Protein AF-A0A485LZJ4-F1 (afdb_monomer_lite)

Sequence (131 aa):
MRTNSYAKFTLNGGKHIYSTAPQFANSELLVKLTAYEAVVLDENYREITAHPRLYGEEMAESMDWLPYLTQLSRRPAALKYTGIYPMLPDPVREFLSSCDYQAKKEVLRVLARLNLAPYYGSKGSPWIYWI

Organism: NCBI:txid1263854

Foldseek 3Di:
DFAAQQQWDADDVRQEIEHFANVQHRHDWDWDDDPFWTFIAHPVRDTRDIFGDDDDPHRYYTDDCLNCLLVCLVVVVCLCVDPCQVVDDPVVNVVLVPDDNNRSSVVSVVSSVVSPPDPPDDDDDPPPPPD

Secondary structure (DSSP, 8-state):
-B--TTSEEEEGGGTEEEE--GGGTT-B-EEEE-SSEEEEE-TTS-EEEEEEPP-SSS-EEE---GGGHHHHHHSGGGGGGSTHHHHS-HHHHHHHHHS-HHHHHHHHHHHHHHHTS--SS-SS-GGGS--

Structure (mmCIF, N/CA/C/O backbone):
data_AF-A0A485LZJ4-F1
#
_entry.id   AF-A0A485LZJ4-F1
#
loop_
_atom_site.group_PDB
_atom_site.id
_atom_site.type_symbol
_atom_site.label_atom_id
_atom_site.label_alt_id
_atom_site.label_comp_id
_atom_site.label_asym_id
_atom_site.label_entity_id
_atom_site.label_seq_id
_atom_site.pdbx_PDB_ins_code
_atom_site.Cartn_x
_atom_site.Cartn_y
_atom_site.Cartn_z
_atom_site.occupancy
_atom_site.B_iso_or_equiv
_atom_site.auth_seq_id
_atom_site.auth_comp_id
_atom_site.auth_asym_id
_atom_site.auth_atom_id
_atom_site.pdbx_PDB_model_num
ATOM 1 N N . MET A 1 1 ? -13.382 9.215 7.654 1.00 88.56 1 MET A N 1
ATOM 2 C CA . MET A 1 1 ? -11.902 9.144 7.598 1.00 88.56 1 MET A CA 1
ATOM 3 C C . MET A 1 1 ? -11.460 9.529 6.204 1.00 88.56 1 MET A C 1
ATOM 5 O O . MET A 1 1 ? -12.079 9.065 5.256 1.00 88.56 1 MET A O 1
ATOM 9 N N . ARG A 1 2 ? -10.433 10.371 6.064 1.00 91.00 2 ARG A N 1
ATOM 10 C CA . ARG A 1 2 ? -9.953 10.809 4.748 1.00 91.00 2 ARG A CA 1
ATOM 11 C C . ARG A 1 2 ? -8.761 9.971 4.302 1.00 91.00 2 ARG A C 1
ATOM 13 O O . ARG A 1 2 ? -7.818 9.797 5.071 1.00 91.00 2 ARG A O 1
ATOM 20 N N . THR A 1 3 ? -8.805 9.463 3.076 1.00 91.88 3 THR A N 1
ATOM 21 C CA . THR A 1 3 ? -7.697 8.709 2.489 1.00 91.88 3 THR A CA 1
ATOM 22 C C . THR A 1 3 ? -6.694 9.628 1.789 1.00 91.88 3 THR A C 1
ATOM 24 O O . THR A 1 3 ? -7.014 10.751 1.393 1.00 91.88 3 THR A O 1
ATOM 27 N N . ASN A 1 4 ? -5.460 9.155 1.617 1.00 90.69 4 ASN A N 1
ATOM 28 C CA . ASN A 1 4 ? -4.432 9.847 0.836 1.00 90.69 4 ASN A CA 1
ATOM 29 C C . ASN A 1 4 ? -4.471 9.461 -0.663 1.00 90.69 4 ASN A C 1
ATOM 31 O O . ASN A 1 4 ? -5.363 8.749 -1.127 1.00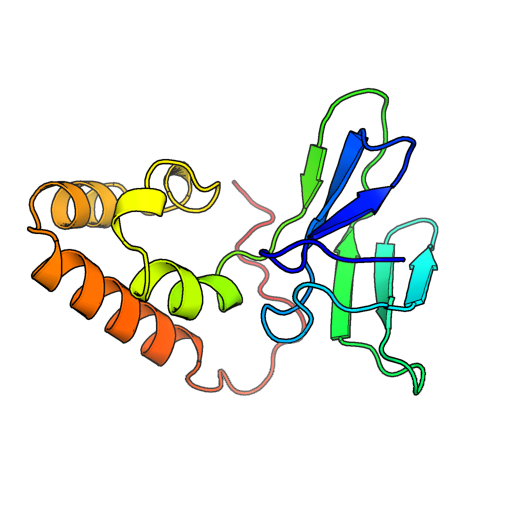 90.69 4 ASN A O 1
ATOM 35 N N . SER A 1 5 ? -3.465 9.890 -1.432 1.00 85.88 5 SER A N 1
ATOM 36 C CA . SER A 1 5 ? -3.332 9.600 -2.872 1.00 85.88 5 SER A CA 1
ATOM 37 C C . SER A 1 5 ? -3.060 8.127 -3.217 1.00 85.88 5 SER A C 1
ATOM 39 O O . SER A 1 5 ? -3.182 7.729 -4.375 1.00 85.88 5 SER A O 1
ATOM 41 N N . TYR A 1 6 ? -2.712 7.312 -2.222 1.00 83.38 6 TYR A N 1
ATOM 42 C CA . TYR A 1 6 ? -2.631 5.854 -2.305 1.00 83.38 6 TYR A CA 1
ATOM 43 C C . TYR A 1 6 ? -3.840 5.193 -1.637 1.00 83.38 6 TYR A C 1
ATOM 45 O O . TYR A 1 6 ? -3.765 4.035 -1.250 1.00 83.38 6 TYR A O 1
ATOM 53 N N . ALA A 1 7 ? -4.943 5.918 -1.451 1.00 89.31 7 ALA A N 1
ATOM 54 C CA . ALA A 1 7 ? -6.154 5.428 -0.805 1.00 89.31 7 ALA A CA 1
ATOM 55 C C . ALA A 1 7 ? -5.904 4.776 0.578 1.00 89.31 7 ALA A C 1
ATOM 57 O O . ALA A 1 7 ? -6.633 3.876 0.987 1.00 89.31 7 ALA A O 1
ATOM 58 N N . LYS A 1 8 ? -4.862 5.214 1.302 1.00 91.12 8 LYS A N 1
ATOM 59 C CA . LYS A 1 8 ? -4.561 4.756 2.666 1.00 91.12 8 LYS A CA 1
ATOM 60 C C . LYS A 1 8 ? -5.185 5.694 3.685 1.00 91.12 8 LYS A C 1
ATOM 62 O O . LYS A 1 8 ? -5.211 6.905 3.456 1.00 91.12 8 LYS A O 1
ATOM 67 N N . PHE A 1 9 ? -5.604 5.155 4.819 1.00 93.25 9 PHE A N 1
ATOM 68 C CA . PHE A 1 9 ? -6.002 5.927 5.994 1.00 93.25 9 PHE A CA 1
ATOM 69 C C . PHE A 1 9 ? -5.223 5.457 7.220 1.00 93.25 9 PHE A C 1
ATOM 71 O O . PHE A 1 9 ? -4.622 4.381 7.216 1.00 93.25 9 PHE A O 1
ATOM 78 N N . THR A 1 10 ? -5.217 6.275 8.268 1.00 93.50 10 THR A N 1
ATOM 79 C CA . THR A 1 10 ? -4.492 5.974 9.500 1.00 93.50 10 THR A CA 1
ATOM 80 C C . THR A 1 10 ? -5.418 5.963 10.709 1.00 93.50 10 THR A C 1
ATOM 82 O O . THR A 1 10 ? -6.414 6.684 10.762 1.00 93.50 10 THR A O 1
ATOM 85 N N . LEU A 1 11 ? -5.086 5.121 11.684 1.00 91.69 11 LEU A N 1
ATOM 86 C CA . LEU A 1 11 ? -5.710 5.041 13.002 1.00 91.69 11 LEU A CA 1
ATOM 87 C C . LEU A 1 11 ? -4.635 5.188 14.088 1.00 91.69 11 LEU A C 1
ATOM 89 O O . LEU A 1 11 ? -3.437 5.221 13.801 1.00 91.69 11 LEU A O 1
ATOM 93 N N . ASN A 1 12 ? -5.073 5.264 15.347 1.00 89.38 12 ASN A N 1
ATOM 94 C CA . ASN A 1 12 ? -4.202 5.318 16.525 1.00 89.38 12 ASN A CA 1
ATOM 95 C C . ASN A 1 12 ? -3.148 6.444 16.458 1.00 89.38 12 ASN A C 1
ATOM 97 O O . ASN A 1 12 ? -1.946 6.201 16.530 1.00 89.38 12 ASN A O 1
ATOM 101 N N . GLY A 1 13 ? -3.591 7.683 16.212 1.00 84.69 13 GLY A N 1
ATOM 102 C CA . GLY A 1 13 ? -2.692 8.842 16.131 1.00 84.69 13 GLY A CA 1
ATOM 103 C C . GLY A 1 13 ? -1.719 8.818 14.945 1.00 84.69 13 GLY A C 1
ATOM 104 O O . GLY A 1 13 ? -0.704 9.502 14.982 1.00 84.69 13 GLY A O 1
ATOM 105 N N . GLY A 1 14 ? -2.005 8.030 13.901 1.00 87.44 14 GLY A N 1
ATOM 106 C CA . GLY A 1 14 ? -1.170 7.937 12.700 1.00 87.44 14 GLY A CA 1
ATOM 107 C C . GLY A 1 14 ? -0.258 6.710 12.647 1.00 87.44 14 GLY A C 1
ATOM 108 O O . GLY A 1 14 ? 0.408 6.510 11.636 1.00 87.44 14 GLY A O 1
ATOM 109 N N . LYS A 1 15 ? -0.234 5.886 13.700 1.00 90.44 15 LYS A N 1
ATOM 110 C CA . LYS A 1 15 ? 0.680 4.740 13.821 1.00 90.44 15 LYS A CA 1
ATOM 111 C C . LYS A 1 15 ? 0.258 3.533 12.993 1.00 90.44 15 LYS A C 1
ATOM 113 O O . LYS A 1 15 ? 1.108 2.818 12.474 1.00 90.44 15 LYS A O 1
ATOM 118 N N . HIS A 1 16 ? -1.047 3.296 12.881 1.00 93.25 16 HIS A N 1
ATOM 119 C CA . HIS A 1 16 ? -1.577 2.125 12.189 1.00 93.25 16 HIS A CA 1
ATOM 120 C C . HIS A 1 16 ? -2.152 2.549 10.846 1.00 93.25 16 HIS A C 1
ATOM 122 O O . HIS A 1 16 ? -3.108 3.325 10.800 1.00 93.25 16 HIS A O 1
ATOM 128 N N . ILE A 1 17 ? -1.568 2.051 9.764 1.00 92.88 17 ILE A N 1
ATOM 129 C CA . ILE A 1 17 ? -1.916 2.416 8.394 1.00 92.88 17 ILE A CA 1
ATOM 130 C C . ILE A 1 17 ? -2.699 1.266 7.767 1.00 92.88 17 ILE A C 1
ATOM 132 O O . ILE A 1 17 ? -2.307 0.106 7.866 1.00 92.88 17 ILE A O 1
ATOM 136 N N . TYR A 1 18 ? -3.797 1.596 7.097 1.00 92.31 18 TYR A N 1
ATOM 137 C CA . TYR A 1 18 ? -4.666 0.636 6.431 1.00 92.31 18 TYR A CA 1
ATOM 138 C C . TYR A 1 18 ? -4.896 1.063 4.987 1.00 92.31 18 TYR A C 1
ATOM 140 O O . TYR A 1 18 ? -5.069 2.255 4.700 1.00 92.31 18 TYR A O 1
ATOM 148 N N . SER A 1 19 ? -4.905 0.099 4.071 1.00 90.88 19 SER A N 1
ATOM 149 C CA . SER A 1 19 ? -5.297 0.347 2.685 1.00 90.88 19 SER A CA 1
ATOM 150 C C . SER A 1 19 ? -6.808 0.319 2.496 1.00 90.88 19 SER A C 1
ATOM 152 O O . SER A 1 19 ? -7.561 -0.198 3.314 1.00 90.88 19 SER A O 1
ATOM 154 N N . THR A 1 20 ? -7.245 0.862 1.369 1.00 89.31 20 THR A N 1
ATOM 155 C CA . THR A 1 20 ? -8.594 0.662 0.838 1.00 89.31 20 THR A CA 1
ATOM 156 C C . THR A 1 20 ? -8.452 0.204 -0.615 1.00 89.31 20 THR A C 1
ATOM 158 O O . THR A 1 20 ? -7.400 -0.315 -0.991 1.00 89.31 20 THR A O 1
ATOM 161 N N . ALA A 1 21 ? -9.464 0.392 -1.462 1.00 86.56 21 ALA A N 1
ATOM 162 C CA 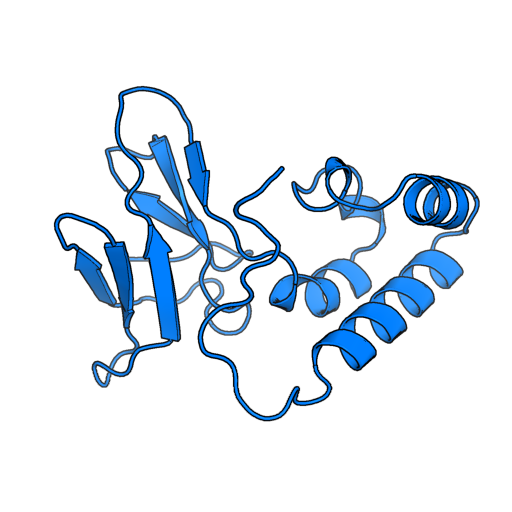. ALA A 1 21 ? -9.284 0.196 -2.897 1.00 86.56 21 ALA A CA 1
ATOM 163 C C . ALA A 1 21 ? -8.732 1.481 -3.560 1.00 86.56 21 ALA A C 1
ATOM 165 O O . ALA A 1 21 ? -9.185 2.577 -3.224 1.00 86.56 21 ALA A O 1
ATOM 166 N N . PRO A 1 22 ? -7.828 1.384 -4.558 1.00 85.50 22 PRO A N 1
ATOM 167 C CA . PRO A 1 22 ? -7.222 2.541 -5.233 1.00 85.50 22 PRO A CA 1
ATOM 168 C C . PRO A 1 22 ? -8.222 3.561 -5.798 1.00 85.50 22 PRO A C 1
ATOM 170 O O . PRO A 1 22 ? -7.899 4.738 -5.930 1.00 85.50 22 PRO A O 1
ATOM 173 N N . GLN A 1 23 ? -9.438 3.120 -6.130 1.00 86.06 23 GLN A N 1
ATOM 174 C CA . GLN A 1 23 ? -10.531 3.977 -6.603 1.00 86.06 23 GLN A CA 1
ATOM 175 C C . GLN A 1 23 ? -11.021 4.999 -5.564 1.00 86.06 23 GLN A C 1
ATOM 177 O O . GLN A 1 23 ? -11.603 6.006 -5.949 1.00 86.06 23 GLN A O 1
ATOM 182 N N . PHE A 1 24 ? -10.751 4.776 -4.275 1.00 88.31 24 PHE A N 1
ATOM 183 C CA . PHE A 1 24 ? -11.109 5.678 -3.178 1.00 88.31 24 PHE A CA 1
ATOM 184 C C . PHE A 1 24 ? -9.927 6.543 -2.724 1.00 88.31 24 PHE A C 1
ATOM 186 O O . PHE A 1 24 ? -9.796 6.876 -1.545 1.00 88.31 24 PHE A O 1
ATOM 193 N N . ALA A 1 25 ? -9.008 6.869 -3.635 1.00 88.50 25 ALA A N 1
ATOM 194 C CA . ALA A 1 25 ? -7.908 7.782 -3.351 1.00 88.50 25 ALA A CA 1
ATOM 195 C C . ALA A 1 25 ? -8.418 9.218 -3.153 1.00 88.50 25 ALA A C 1
ATOM 197 O O . ALA A 1 25 ? -9.167 9.738 -3.976 1.00 88.50 25 ALA A O 1
ATOM 198 N N . ASN A 1 26 ? -7.936 9.889 -2.103 1.00 90.25 26 ASN A N 1
ATOM 199 C CA . ASN A 1 26 ? -8.370 11.232 -1.694 1.00 90.25 26 ASN A CA 1
ATOM 200 C C . ASN A 1 26 ? -9.880 11.349 -1.412 1.00 90.25 26 ASN A C 1
ATOM 202 O O . ASN A 1 26 ? -10.461 12.419 -1.598 1.00 90.25 26 ASN A O 1
ATOM 206 N N . SER A 1 27 ? -10.500 10.263 -0.957 1.00 90.69 27 SER A N 1
ATOM 207 C CA . SER A 1 27 ? -11.932 10.169 -0.669 1.00 90.69 27 SER A CA 1
ATOM 208 C C . SER A 1 27 ? -12.193 10.129 0.835 1.00 90.69 27 SER A C 1
ATOM 210 O O . SER A 1 27 ? -11.320 9.767 1.632 1.00 90.69 27 SER A O 1
ATOM 212 N N . GLU A 1 28 ? -13.408 10.496 1.233 1.00 92.69 28 GLU A N 1
ATOM 213 C CA . GLU A 1 28 ? -13.894 10.253 2.587 1.00 92.69 28 GLU A CA 1
ATOM 214 C C . GLU A 1 28 ? -14.620 8.913 2.644 1.00 92.69 28 GLU A C 1
ATOM 216 O O . GLU A 1 28 ? -15.426 8.589 1.780 1.00 92.69 28 GLU A O 1
ATOM 221 N N . LEU A 1 29 ? -14.285 8.115 3.653 1.00 91.69 29 LEU A N 1
ATOM 222 C CA . LEU A 1 29 ? -14.836 6.783 3.862 1.00 91.69 29 LEU A CA 1
ATOM 223 C C . LEU A 1 29 ? -15.246 6.594 5.316 1.00 91.69 29 LEU A C 1
ATOM 225 O O . LEU A 1 29 ? -14.716 7.239 6.235 1.00 91.69 29 LEU A O 1
ATOM 229 N N . LEU A 1 30 ? -16.159 5.657 5.523 1.00 94.06 30 LEU A N 1
ATOM 230 C CA . LEU A 1 30 ? -16.568 5.205 6.839 1.00 94.06 30 LEU A CA 1
ATOM 231 C C . LEU A 1 30 ? -15.720 3.995 7.235 1.00 94.06 30 LEU A C 1
ATOM 233 O O . LEU A 1 30 ? -15.374 3.157 6.409 1.00 94.06 30 LEU A O 1
ATOM 237 N N . VAL A 1 31 ? -15.351 3.913 8.511 1.00 93.25 31 VAL A N 1
ATOM 238 C CA . VAL A 1 31 ? -14.576 2.784 9.035 1.00 93.25 31 VAL A CA 1
ATOM 239 C C . VAL A 1 31 ? -15.286 2.252 10.265 1.00 93.25 31 VAL A C 1
ATOM 241 O O . VAL A 1 31 ? -15.448 2.963 11.256 1.00 93.25 31 VAL A O 1
ATOM 244 N N . LYS A 1 32 ? -15.708 0.992 10.199 1.00 94.44 32 LYS A N 1
ATOM 245 C CA . LYS A 1 32 ? -16.267 0.245 11.321 1.00 94.44 32 LYS A CA 1
ATOM 246 C C . LYS A 1 32 ? -15.139 -0.522 12.001 1.00 94.44 32 LYS A C 1
ATOM 248 O O . LYS A 1 32 ? -14.530 -1.407 11.407 1.00 94.44 32 LYS A O 1
ATOM 253 N N . LEU A 1 33 ? -14.876 -0.193 13.261 1.00 93.69 33 LEU A N 1
ATOM 254 C CA . LEU A 1 33 ? -13.857 -0.860 14.067 1.00 93.69 33 LEU A CA 1
ATOM 255 C C . LEU A 1 33 ? -14.498 -1.923 14.952 1.00 93.69 33 LEU A C 1
ATOM 257 O O . LEU A 1 33 ? -15.411 -1.635 15.722 1.00 93.69 33 LEU A O 1
ATOM 261 N N . THR A 1 34 ? -13.991 -3.145 14.859 1.00 92.62 34 THR A N 1
ATOM 262 C CA . THR A 1 34 ? -14.348 -4.262 15.739 1.00 92.62 34 THR A CA 1
ATOM 263 C C . THR A 1 34 ? -13.133 -4.673 16.570 1.00 92.62 34 THR A C 1
ATOM 265 O O . THR A 1 34 ? -12.053 -4.093 16.440 1.00 92.62 34 THR A O 1
ATOM 268 N N . ALA A 1 35 ? -13.288 -5.652 17.463 1.00 90.56 35 ALA A N 1
ATOM 269 C CA . ALA A 1 35 ? -12.161 -6.176 18.235 1.00 90.56 35 ALA A CA 1
ATOM 270 C C . ALA A 1 35 ? -11.089 -6.838 17.348 1.00 90.56 35 ALA A C 1
ATOM 272 O O . ALA A 1 35 ? -9.912 -6.802 17.693 1.00 90.56 35 ALA A O 1
ATOM 273 N N . TYR A 1 36 ? -11.466 -7.391 16.196 1.00 90.81 36 TYR A N 1
ATOM 274 C CA . TYR A 1 36 ? -10.549 -8.163 15.352 1.00 90.81 36 TYR A CA 1
ATOM 275 C C . TYR A 1 36 ? -10.230 -7.485 14.024 1.00 90.81 36 TYR A C 1
ATOM 277 O O . TYR A 1 36 ? -9.181 -7.749 13.450 1.00 90.81 36 TYR A O 1
ATOM 285 N N . GLU A 1 37 ? -11.096 -6.591 13.549 1.00 94.44 37 GLU A N 1
ATOM 286 C CA . GLU A 1 37 ? -11.024 -6.057 12.189 1.00 94.44 37 GLU A CA 1
ATOM 287 C C . GLU A 1 37 ? -11.323 -4.556 12.130 1.00 94.44 37 GLU A C 1
ATOM 289 O O . GLU A 1 37 ? -12.154 -4.028 12.877 1.00 94.44 37 GLU A O 1
ATOM 294 N N . ALA A 1 38 ? -10.679 -3.883 11.182 1.00 93.31 38 ALA A N 1
ATOM 295 C CA . ALA A 1 38 ? -11.049 -2.577 10.668 1.00 93.31 38 ALA A CA 1
ATOM 296 C C . ALA A 1 38 ? -11.725 -2.760 9.301 1.00 93.31 38 ALA A C 1
ATOM 298 O O . ALA A 1 38 ? -11.075 -3.117 8.318 1.00 93.31 38 ALA A O 1
ATOM 299 N N . VAL A 1 39 ? -13.035 -2.523 9.250 1.00 93.62 39 VAL A N 1
ATOM 300 C CA . VAL A 1 39 ? -13.860 -2.699 8.049 1.00 93.62 39 VAL A CA 1
ATOM 301 C C . VAL A 1 39 ? -14.109 -1.344 7.402 1.00 93.62 39 VAL A C 1
ATOM 303 O O . VAL A 1 39 ? -14.618 -0.422 8.041 1.00 93.62 39 VAL A O 1
ATOM 306 N N . VAL A 1 40 ? -13.749 -1.221 6.132 1.00 92.38 40 VAL A N 1
ATOM 307 C CA . VAL A 1 40 ? -13.898 -0.007 5.330 1.00 92.38 40 VAL A CA 1
ATOM 308 C C . VAL A 1 40 ? -15.235 -0.058 4.606 1.00 92.38 40 VAL A C 1
ATOM 310 O O . VAL A 1 40 ? -15.536 -1.031 3.913 1.00 92.38 40 VAL A O 1
ATOM 313 N N . LEU A 1 41 ? -16.023 0.999 4.760 1.00 92.44 41 LEU A N 1
ATOM 314 C CA . LEU A 1 41 ? -17.362 1.136 4.210 1.00 92.44 41 LEU A CA 1
ATOM 315 C C . LEU A 1 41 ? -17.440 2.357 3.284 1.00 92.44 41 LEU A C 1
ATOM 317 O O . LEU A 1 41 ? -16.806 3.388 3.538 1.00 92.44 41 LEU A O 1
ATOM 321 N N . ASP A 1 42 ? -18.240 2.241 2.227 1.00 90.00 42 ASP A N 1
ATOM 322 C CA . ASP A 1 42 ? -18.621 3.373 1.382 1.00 90.00 42 ASP A CA 1
ATOM 323 C C . ASP A 1 42 ? -19.693 4.259 2.056 1.00 90.00 42 ASP A C 1
ATOM 325 O O . ASP A 1 42 ? -20.143 3.999 3.176 1.00 90.00 42 ASP A O 1
ATOM 329 N N . GLU A 1 43 ? -20.118 5.318 1.365 1.00 88.88 43 GLU A N 1
ATOM 330 C CA . GLU A 1 43 ? -21.165 6.243 1.830 1.00 88.88 43 GLU A CA 1
ATOM 331 C C . GLU A 1 43 ? -22.534 5.567 2.030 1.00 88.88 43 GLU A C 1
ATOM 333 O O . GLU A 1 43 ? -23.355 6.041 2.811 1.00 88.88 43 GLU A O 1
ATOM 338 N N . ASN A 1 44 ? -22.772 4.436 1.361 1.00 91.19 44 ASN A N 1
ATOM 339 C CA . ASN A 1 44 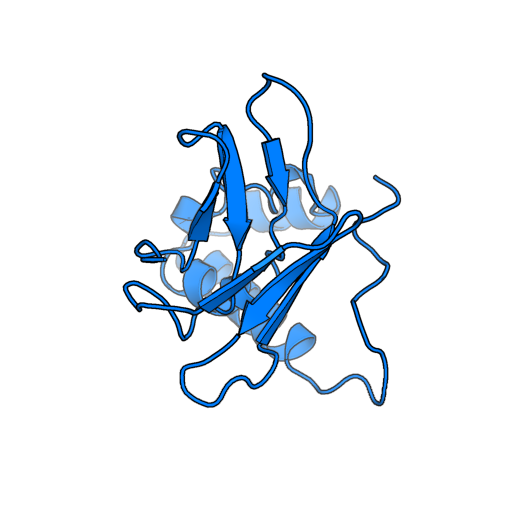? -23.989 3.634 1.460 1.00 91.19 44 ASN A CA 1
ATOM 340 C C . ASN A 1 44 ? -23.852 2.482 2.471 1.00 91.19 44 ASN A C 1
ATOM 342 O O . ASN A 1 44 ? -24.671 1.560 2.456 1.00 91.19 44 ASN A O 1
ATOM 346 N N . TYR A 1 45 ? -22.825 2.502 3.328 1.00 90.38 45 TYR A N 1
ATOM 347 C CA . TYR A 1 45 ? -22.506 1.454 4.304 1.00 90.38 45 TYR A CA 1
ATOM 348 C C . TYR A 1 45 ? -22.202 0.075 3.695 1.00 90.38 45 TYR A C 1
ATOM 350 O O . TYR A 1 45 ? -22.302 -0.946 4.381 1.00 90.38 45 TYR A O 1
ATOM 358 N N . ARG A 1 46 ? -21.814 0.015 2.419 1.00 90.06 46 ARG A N 1
ATOM 359 C CA . ARG A 1 46 ? -21.374 -1.223 1.767 1.00 90.06 46 ARG A CA 1
ATOM 360 C C . ARG A 1 46 ? -19.902 -1.464 2.052 1.00 90.06 46 ARG A C 1
ATOM 362 O O . ARG A 1 46 ? -19.088 -0.546 1.996 1.00 90.06 46 ARG A O 1
ATOM 369 N N . GLU A 1 47 ? -19.567 -2.713 2.339 1.00 90.75 47 GLU A N 1
ATOM 370 C CA . GLU A 1 47 ? -18.195 -3.131 2.606 1.00 90.75 47 GLU A CA 1
ATOM 371 C C . GLU A 1 47 ? -17.331 -3.054 1.345 1.00 90.75 47 GLU A C 1
ATOM 373 O O . GLU A 1 47 ? -17.667 -3.626 0.309 1.00 90.75 47 GLU A O 1
ATOM 378 N N . ILE A 1 48 ? -16.211 -2.338 1.456 1.00 88.75 48 ILE A N 1
ATOM 379 C CA . ILE A 1 48 ? -15.185 -2.235 0.416 1.00 88.75 48 ILE A CA 1
ATOM 380 C C . ILE A 1 48 ? -14.082 -3.263 0.675 1.00 88.75 48 ILE A C 1
ATOM 382 O O . ILE A 1 48 ? -13.700 -4.005 -0.224 1.00 88.75 48 ILE A O 1
ATOM 386 N N . THR A 1 49 ? -13.536 -3.266 1.894 1.00 88.81 49 THR A N 1
ATOM 387 C CA . THR A 1 49 ? -12.466 -4.173 2.326 1.00 88.81 49 THR A CA 1
ATOM 388 C C . THR A 1 49 ? -12.452 -4.288 3.848 1.00 88.81 49 THR A C 1
ATOM 390 O O . THR A 1 49 ? -12.921 -3.387 4.548 1.00 88.81 49 THR A O 1
ATOM 393 N N . ALA A 1 50 ? -11.869 -5.365 4.362 1.00 90.31 50 ALA A N 1
ATOM 394 C CA . ALA A 1 50 ? -11.642 -5.579 5.781 1.00 90.31 50 ALA A CA 1
ATOM 395 C C . ALA A 1 50 ? -10.175 -5.948 6.020 1.00 90.31 50 ALA A C 1
ATOM 397 O O . ALA A 1 50 ? -9.589 -6.742 5.285 1.00 90.31 50 ALA A O 1
ATOM 398 N N . HIS A 1 51 ? -9.593 -5.362 7.060 1.00 91.62 51 HIS A N 1
ATOM 399 C CA . HIS A 1 51 ? -8.222 -5.616 7.485 1.00 91.62 51 HIS A CA 1
ATOM 400 C C . HIS A 1 51 ? -8.206 -6.082 8.942 1.00 91.62 51 HIS A C 1
ATOM 402 O O . HIS A 1 51 ? -8.979 -5.549 9.742 1.00 91.62 51 HIS A O 1
ATOM 408 N N . PRO A 1 52 ? -7.309 -6.999 9.339 1.00 91.75 52 PRO A N 1
ATOM 409 C CA . PRO A 1 52 ? -7.088 -7.303 10.743 1.00 91.75 52 PRO A CA 1
ATOM 410 C C . PRO A 1 52 ? -6.680 -6.049 11.500 1.00 91.75 52 PRO A C 1
ATOM 412 O O . PRO A 1 52 ? -5.917 -5.213 11.007 1.00 91.75 52 PRO A O 1
ATOM 415 N N . ARG A 1 53 ? -7.205 -5.903 12.709 1.00 91.81 53 ARG A N 1
ATOM 416 C CA . ARG A 1 53 ? -6.943 -4.738 13.539 1.00 91.81 53 ARG A CA 1
ATOM 417 C C . ARG A 1 53 ? -5.509 -4.783 14.056 1.00 91.81 53 ARG A C 1
ATOM 419 O O . ARG A 1 53 ? -5.114 -5.716 14.749 1.00 91.81 53 ARG A O 1
ATOM 426 N N . LEU A 1 54 ? -4.754 -3.738 13.740 1.00 91.75 54 LEU A N 1
ATOM 427 C CA . LEU A 1 54 ? -3.405 -3.521 14.244 1.00 91.75 54 LEU A CA 1
ATOM 428 C C . LEU A 1 54 ? -3.466 -2.947 15.664 1.00 91.75 54 LEU A C 1
ATOM 430 O O . LEU A 1 54 ? -4.271 -2.051 15.955 1.00 91.75 54 LEU A O 1
ATOM 434 N N . TYR A 1 55 ? -2.591 -3.461 16.523 1.00 90.88 55 TYR A N 1
ATOM 435 C CA . TYR A 1 55 ? -2.447 -3.099 17.929 1.00 90.88 55 TYR A CA 1
ATOM 436 C C . TYR A 1 55 ? -0.988 -2.779 18.252 1.00 90.88 55 TYR A C 1
ATOM 438 O O . TYR A 1 55 ? -0.085 -3.181 17.525 1.00 90.88 55 TYR A O 1
ATOM 446 N N . GLY A 1 56 ? -0.778 -2.105 19.382 1.00 90.50 56 GLY A N 1
ATOM 447 C CA . GLY A 1 56 ? 0.543 -1.714 19.857 1.00 90.50 56 GLY A CA 1
ATOM 448 C C . GLY A 1 56 ? 0.842 -0.234 19.640 1.00 90.50 56 GLY A C 1
ATOM 449 O O . GLY A 1 56 ? 0.011 0.539 19.163 1.00 90.50 56 GLY A O 1
ATOM 450 N N . GLU A 1 57 ? 2.044 0.153 20.056 1.00 87.81 57 GLU A N 1
ATOM 451 C CA . GLU A 1 57 ? 2.550 1.526 19.955 1.00 87.81 57 GLU A CA 1
ATOM 452 C C . GLU A 1 57 ? 3.491 1.722 18.758 1.00 87.81 57 GLU A C 1
ATOM 454 O O . GLU A 1 57 ? 3.919 2.852 18.496 1.00 87.81 57 GLU A O 1
ATOM 459 N N . GLU A 1 58 ? 3.809 0.635 18.055 1.00 90.31 58 GLU A N 1
ATOM 460 C CA . GLU A 1 58 ? 4.690 0.608 16.894 1.00 90.31 58 GLU A CA 1
ATOM 461 C C . GLU A 1 58 ? 3.965 1.059 15.623 1.00 90.31 58 GLU A C 1
ATOM 463 O O . GLU A 1 58 ? 2.738 1.004 15.513 1.00 90.31 58 GLU A O 1
ATOM 468 N N . MET A 1 59 ? 4.740 1.518 14.639 1.00 88.50 59 MET A N 1
ATOM 469 C CA . MET A 1 59 ? 4.191 1.773 13.313 1.00 88.50 59 MET A CA 1
ATOM 470 C C . MET A 1 59 ? 3.954 0.450 12.594 1.00 88.50 59 MET A C 1
ATOM 472 O O . MET A 1 59 ? 4.889 -0.316 12.378 1.00 88.50 59 MET A O 1
ATOM 476 N N . ALA A 1 60 ? 2.712 0.217 12.185 1.00 89.06 60 ALA A N 1
ATOM 477 C CA . ALA A 1 60 ? 2.310 -0.992 11.483 1.00 89.06 60 ALA A CA 1
ATOM 478 C C . ALA A 1 60 ? 1.423 -0.644 10.285 1.00 89.06 60 ALA A C 1
ATOM 480 O O . ALA A 1 60 ? 0.621 0.293 10.334 1.00 89.06 60 ALA A O 1
ATOM 481 N N . GLU A 1 61 ? 1.554 -1.412 9.206 1.00 88.88 61 GLU A N 1
ATOM 482 C CA . GLU A 1 61 ? 0.773 -1.238 7.984 1.00 88.88 61 GLU A CA 1
ATOM 483 C C . GLU A 1 61 ? 0.089 -2.553 7.596 1.00 88.88 61 GLU A C 1
ATOM 485 O O . GLU A 1 61 ? 0.740 -3.586 7.469 1.00 88.88 61 GLU A O 1
ATOM 490 N N . SER A 1 62 ? -1.227 -2.503 7.378 1.00 88.25 62 SER A N 1
ATOM 491 C CA . SER A 1 62 ? -2.009 -3.584 6.776 1.00 88.25 62 SER A CA 1
ATOM 492 C C . SER A 1 62 ? -2.471 -3.119 5.402 1.00 88.25 62 SER A C 1
ATOM 494 O O . SER A 1 62 ? -3.402 -2.319 5.276 1.00 88.25 62 SER A O 1
ATOM 496 N N . MET A 1 63 ? -1.766 -3.573 4.366 1.00 87.06 63 MET A N 1
ATOM 497 C CA . MET A 1 63 ? -2.004 -3.139 2.996 1.00 87.06 63 MET A CA 1
ATOM 498 C C . MET A 1 63 ? -2.209 -4.316 2.049 1.00 87.06 63 MET A C 1
ATOM 500 O O . MET A 1 63 ? -1.351 -5.190 1.947 1.00 87.06 63 MET A O 1
ATOM 504 N N . ASP A 1 64 ? -3.306 -4.277 1.294 1.00 85.62 64 ASP A N 1
ATOM 505 C CA . ASP A 1 64 ? -3.459 -5.099 0.098 1.00 85.62 64 ASP A CA 1
ATOM 506 C C . ASP A 1 64 ? -2.835 -4.366 -1.092 1.00 85.62 64 ASP A C 1
ATOM 508 O O . ASP A 1 64 ? -3.342 -3.349 -1.567 1.00 85.62 64 ASP A O 1
ATOM 512 N N . TRP A 1 65 ? -1.691 -4.861 -1.556 1.00 83.50 65 TRP A N 1
ATOM 513 C CA . TRP A 1 65 ? -0.936 -4.241 -2.639 1.00 83.50 65 TRP A CA 1
ATOM 514 C C . TRP A 1 65 ? -1.393 -4.665 -4.037 1.00 83.50 65 TRP A C 1
ATOM 516 O O . TRP A 1 65 ? -1.065 -3.979 -5.010 1.00 83.50 65 TRP A O 1
ATOM 526 N N . LEU A 1 66 ? -2.142 -5.763 -4.174 1.00 82.31 66 LEU A N 1
ATOM 527 C CA . LEU A 1 66 ? -2.514 -6.297 -5.488 1.00 82.31 66 LEU A CA 1
ATOM 528 C C . LEU A 1 66 ? -3.379 -5.315 -6.299 1.00 82.31 66 LEU A C 1
ATOM 530 O O . LEU A 1 66 ? -3.034 -5.061 -7.460 1.00 82.31 66 LEU A O 1
ATOM 534 N N . PRO A 1 67 ? -4.409 -4.658 -5.720 1.00 83.31 67 PRO A N 1
ATOM 535 C CA . PRO A 1 67 ? -5.190 -3.642 -6.429 1.00 83.31 67 PRO A CA 1
ATOM 536 C C . PRO A 1 67 ? -4.335 -2.472 -6.941 1.00 83.31 67 PRO A C 1
ATOM 538 O O . PRO A 1 67 ? -4.651 -1.840 -7.952 1.00 83.31 67 PRO A O 1
ATOM 541 N N . TYR A 1 68 ? -3.211 -2.197 -6.275 1.00 86.75 68 TYR A N 1
ATOM 542 C CA . TYR A 1 68 ? -2.327 -1.076 -6.582 1.00 86.75 68 TYR A CA 1
ATOM 543 C C . TYR A 1 68 ? -1.348 -1.357 -7.720 1.00 86.75 68 TYR A C 1
ATOM 545 O O . TYR A 1 68 ? -0.720 -0.413 -8.202 1.00 86.75 68 TYR A O 1
ATOM 553 N N . LEU A 1 69 ? -1.247 -2.592 -8.225 1.00 87.19 69 LEU A N 1
ATOM 554 C CA . LEU A 1 69 ? -0.382 -2.917 -9.366 1.00 87.19 69 LEU A CA 1
ATOM 555 C C . LEU A 1 69 ? -0.711 -2.073 -10.605 1.00 87.19 69 LEU A C 1
ATOM 557 O O . LEU A 1 69 ? 0.199 -1.607 -11.288 1.00 87.19 69 LEU A O 1
ATOM 561 N N . THR A 1 70 ? -1.992 -1.775 -10.847 1.00 86.94 70 THR A N 1
ATOM 562 C CA . THR A 1 70 ? -2.422 -0.873 -11.933 1.00 86.94 70 THR A CA 1
ATOM 563 C C . THR A 1 70 ? -1.897 0.553 -11.739 1.00 86.94 70 THR A C 1
ATOM 565 O O . THR A 1 70 ? -1.521 1.231 -12.696 1.00 86.94 70 THR A O 1
ATOM 568 N N . GLN A 1 71 ? -1.862 1.038 -10.497 1.00 86.31 71 GLN A N 1
ATOM 569 C CA . GLN A 1 71 ? -1.325 2.360 -10.175 1.00 86.31 71 GLN A CA 1
ATOM 570 C C . GLN A 1 71 ? 0.206 2.367 -10.270 1.00 86.31 71 GLN A C 1
ATOM 572 O O . GLN A 1 71 ? 0.785 3.299 -10.832 1.00 86.31 71 GLN A O 1
ATOM 577 N N . LEU A 1 72 ? 0.859 1.304 -9.799 1.00 89.19 72 LEU A N 1
ATOM 578 C CA . LEU A 1 72 ? 2.304 1.115 -9.896 1.00 89.19 72 LEU A CA 1
ATOM 579 C C . LEU A 1 72 ? 2.765 0.978 -11.344 1.00 89.19 72 LEU A C 1
ATOM 581 O O . LEU A 1 72 ? 3.804 1.523 -11.700 1.00 89.19 72 LEU A O 1
ATOM 585 N N . SER A 1 73 ? 1.969 0.371 -12.224 1.00 89.50 73 SER A N 1
ATOM 586 C CA . SER A 1 73 ? 2.295 0.299 -13.647 1.00 89.50 73 SER A CA 1
ATOM 587 C C . SER A 1 73 ? 2.340 1.685 -14.305 1.00 89.50 73 SER A C 1
ATOM 589 O O . SER A 1 73 ? 3.024 1.876 -15.306 1.00 89.50 73 SER A O 1
ATOM 591 N N . ARG A 1 74 ? 1.626 2.686 -13.768 1.00 89.12 74 ARG A N 1
ATOM 592 C CA . ARG A 1 74 ? 1.716 4.082 -14.238 1.00 89.12 74 ARG A CA 1
ATOM 593 C C . ARG A 1 74 ? 2.981 4.781 -13.733 1.00 89.12 74 ARG A C 1
ATOM 595 O O . ARG A 1 74 ? 3.413 5.752 -14.347 1.00 89.12 74 ARG A O 1
ATOM 602 N N . ARG A 1 75 ? 3.563 4.307 -12.627 1.00 89.94 75 ARG A N 1
ATOM 603 C CA . ARG A 1 75 ? 4.762 4.857 -11.974 1.00 89.94 75 ARG A CA 1
ATOM 604 C C . ARG A 1 75 ? 5.731 3.728 -11.573 1.00 89.94 75 ARG A C 1
ATOM 606 O O . ARG A 1 75 ? 5.989 3.545 -10.385 1.00 89.94 75 ARG A O 1
ATOM 613 N N . PRO A 1 76 ? 6.306 2.986 -12.539 1.00 90.44 76 PRO A N 1
ATOM 614 C CA . PRO A 1 76 ? 7.083 1.772 -12.263 1.00 90.44 76 PRO A CA 1
ATOM 615 C C . PRO A 1 76 ? 8.338 2.026 -11.414 1.00 90.44 76 PRO A C 1
ATOM 617 O O . PRO A 1 76 ? 8.767 1.153 -10.667 1.00 90.44 76 PRO A O 1
ATOM 620 N N . ALA A 1 77 ? 8.903 3.237 -11.460 1.00 90.06 77 ALA A N 1
ATOM 621 C CA . ALA A 1 77 ? 10.047 3.621 -10.630 1.00 90.06 77 ALA A CA 1
ATOM 622 C C . ALA A 1 77 ? 9.745 3.611 -9.116 1.00 90.06 77 ALA A C 1
ATOM 624 O O . ALA A 1 77 ? 10.669 3.476 -8.315 1.00 90.06 77 ALA A O 1
ATOM 625 N N . ALA A 1 78 ? 8.471 3.734 -8.725 1.00 89.06 78 ALA A N 1
ATOM 626 C CA . ALA A 1 78 ? 8.053 3.707 -7.326 1.00 89.06 78 ALA A CA 1
ATOM 627 C C . ALA A 1 78 ? 8.039 2.289 -6.734 1.00 89.06 78 ALA A C 1
ATOM 629 O O . ALA A 1 78 ? 8.081 2.153 -5.516 1.00 89.06 78 ALA A O 1
ATOM 630 N N . LEU A 1 79 ? 8.008 1.245 -7.577 1.00 89.62 79 LEU A N 1
ATOM 631 C CA . LEU A 1 79 ? 7.835 -0.145 -7.151 1.00 89.62 79 LEU A CA 1
ATOM 632 C C . LEU A 1 79 ? 8.825 -0.543 -6.049 1.00 89.62 79 LEU A C 1
ATOM 634 O O . LEU A 1 79 ? 8.406 -1.042 -5.013 1.00 89.62 79 LEU A O 1
ATOM 638 N N . LYS A 1 80 ? 10.118 -0.252 -6.222 1.00 89.19 80 LYS A N 1
ATOM 639 C CA . LYS A 1 80 ? 11.170 -0.634 -5.262 1.00 89.19 80 LYS A CA 1
ATOM 640 C C . LYS A 1 80 ? 11.037 0.006 -3.872 1.00 89.19 80 LYS A C 1
ATOM 642 O O . LYS A 1 80 ? 11.700 -0.429 -2.941 1.00 89.19 80 LYS A O 1
ATOM 647 N N . TYR A 1 81 ? 10.206 1.039 -3.747 1.00 87.38 81 TYR A N 1
ATOM 648 C CA . TYR A 1 81 ? 9.929 1.746 -2.496 1.00 87.38 81 TYR A CA 1
ATOM 649 C C . TYR A 1 81 ? 8.574 1.356 -1.889 1.00 87.38 81 TYR A C 1
ATOM 651 O O . TYR A 1 81 ? 8.112 1.996 -0.949 1.00 87.38 81 TYR A O 1
ATOM 659 N N . THR A 1 82 ? 7.901 0.353 -2.454 1.00 86.94 82 THR A N 1
ATOM 660 C CA . THR A 1 82 ? 6.592 -0.117 -1.987 1.00 86.94 82 THR A CA 1
ATOM 661 C C . THR A 1 82 ? 6.709 -1.446 -1.251 1.00 86.94 82 THR A C 1
ATOM 663 O O . THR A 1 82 ? 7.607 -2.237 -1.538 1.00 86.94 82 THR A O 1
ATOM 666 N N . GLY A 1 83 ? 5.784 -1.708 -0.324 1.00 84.25 83 GLY A N 1
ATOM 667 C CA . GLY A 1 83 ? 5.797 -2.908 0.519 1.00 84.25 83 GLY A CA 1
ATOM 668 C C . GLY A 1 83 ? 5.621 -4.223 -0.245 1.00 84.25 83 GLY A C 1
ATOM 669 O O . GLY A 1 83 ? 6.063 -5.258 0.236 1.00 84.25 83 GLY A O 1
ATOM 670 N N . ILE A 1 84 ? 5.073 -4.194 -1.466 1.00 85.38 84 ILE A N 1
ATOM 671 C CA . ILE A 1 84 ? 4.975 -5.389 -2.320 1.00 85.38 84 ILE A CA 1
ATOM 672 C C . ILE A 1 84 ? 6.328 -5.841 -2.870 1.00 85.38 84 ILE A C 1
ATOM 674 O O . ILE A 1 84 ? 6.504 -7.020 -3.143 1.00 85.38 84 ILE A O 1
ATOM 678 N N . TYR A 1 85 ? 7.297 -4.938 -3.046 1.00 88.62 85 TYR A N 1
ATOM 679 C CA . TYR A 1 85 ? 8.574 -5.291 -3.665 1.00 88.62 85 TY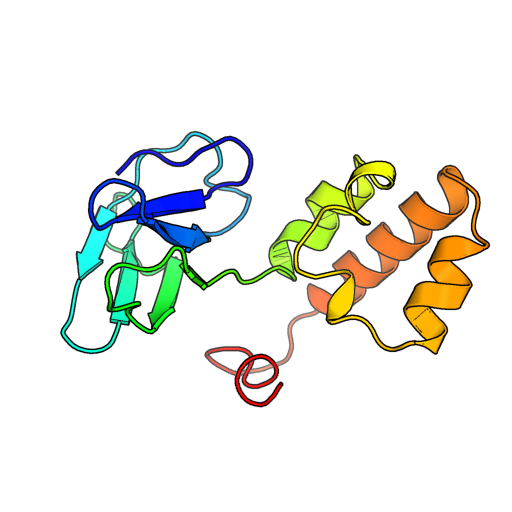R A CA 1
ATOM 680 C C . TYR A 1 85 ? 9.339 -6.389 -2.916 1.00 88.62 85 TYR A C 1
ATOM 682 O O . TYR A 1 85 ? 9.740 -7.343 -3.576 1.00 88.62 85 TYR A O 1
ATOM 690 N N . PRO A 1 86 ? 9.531 -6.327 -1.582 1.00 87.56 86 PRO A N 1
ATOM 691 C CA . PRO A 1 86 ? 10.146 -7.430 -0.844 1.00 87.56 86 PRO A CA 1
ATOM 692 C C . PRO A 1 86 ? 9.294 -8.708 -0.807 1.00 87.56 86 PRO A C 1
ATOM 694 O O . PRO A 1 86 ? 9.860 -9.771 -0.595 1.00 87.56 86 PRO A O 1
ATOM 697 N N . MET A 1 87 ? 7.980 -8.624 -1.043 1.00 85.56 87 MET A N 1
ATOM 698 C CA . MET A 1 87 ? 7.070 -9.780 -1.081 1.00 85.56 87 MET A CA 1
ATOM 699 C C . MET A 1 87 ? 7.099 -10.534 -2.423 1.00 85.56 87 MET A C 1
ATOM 701 O O . MET A 1 87 ? 6.558 -11.632 -2.526 1.00 85.56 87 MET A O 1
ATOM 705 N N . LEU A 1 88 ? 7.688 -9.953 -3.475 1.00 86.94 88 LEU A N 1
ATOM 706 C CA . LEU A 1 88 ? 7.804 -10.614 -4.775 1.00 86.94 88 LEU A CA 1
ATOM 707 C C . LEU A 1 88 ? 8.860 -11.735 -4.729 1.00 86.94 88 LEU A C 1
ATOM 709 O O . LEU A 1 88 ? 9.929 -11.523 -4.152 1.00 86.94 88 LEU A O 1
ATOM 713 N N . PRO A 1 89 ? 8.632 -12.877 -5.411 1.00 90.12 89 PRO A N 1
ATOM 714 C CA . PRO A 1 89 ? 9.640 -13.927 -5.544 1.00 90.12 89 PRO A CA 1
ATOM 715 C C . PRO A 1 89 ? 10.942 -13.406 -6.162 1.00 90.12 89 PRO A C 1
ATOM 717 O O . PRO A 1 89 ? 10.903 -12.593 -7.090 1.00 90.12 89 PRO A O 1
ATOM 720 N N . ASP A 1 90 ? 12.086 -13.926 -5.714 1.00 91.81 90 ASP A N 1
ATOM 721 C CA . ASP A 1 90 ? 13.419 -13.510 -6.187 1.00 91.81 90 ASP A CA 1
ATOM 722 C C . ASP A 1 90 ? 13.555 -13.468 -7.714 1.00 91.81 90 ASP A C 1
ATOM 724 O O . ASP A 1 90 ? 13.952 -12.416 -8.225 1.00 91.81 90 ASP A O 1
ATOM 728 N N . PRO A 1 91 ? 13.109 -14.489 -8.478 1.00 92.00 91 PRO A N 1
ATOM 729 C CA . PRO A 1 91 ? 13.212 -14.451 -9.937 1.00 92.00 91 PRO A CA 1
ATOM 730 C C . PRO A 1 91 ? 12.446 -13.279 -10.560 1.00 92.00 91 PRO A C 1
ATOM 732 O O . PRO A 1 91 ? 12.869 -12.700 -11.560 1.00 92.00 91 PRO A O 1
ATOM 735 N N . VAL A 1 92 ? 11.316 -12.893 -9.957 1.00 89.44 92 VAL A N 1
ATOM 736 C CA . VAL A 1 92 ? 10.508 -11.758 -10.415 1.00 89.44 92 VAL A CA 1
ATOM 737 C C . VAL A 1 92 ? 11.213 -10.443 -10.091 1.00 89.44 92 VAL A C 1
ATOM 739 O O . VAL A 1 92 ? 11.217 -9.538 -10.924 1.00 89.44 92 VAL A O 1
ATOM 742 N N . ARG A 1 93 ? 11.835 -10.326 -8.911 1.00 91.44 93 ARG A N 1
ATOM 743 C CA . ARG A 1 93 ? 12.598 -9.130 -8.513 1.00 91.44 93 ARG A CA 1
ATOM 744 C C . ARG A 1 93 ? 13.824 -8.922 -9.394 1.00 91.44 93 ARG A C 1
ATOM 746 O O . ARG A 1 93 ? 14.077 -7.794 -9.815 1.00 91.44 93 ARG A O 1
ATOM 753 N N . GLU A 1 94 ? 14.550 -9.988 -9.709 1.00 92.25 94 GLU A N 1
ATOM 754 C CA . GLU A 1 94 ? 15.709 -9.960 -10.605 1.00 92.25 94 GLU A CA 1
ATOM 755 C C . GLU A 1 94 ? 15.308 -9.568 -12.029 1.00 92.25 94 GLU A C 1
ATOM 757 O O . GLU A 1 94 ? 15.874 -8.632 -12.599 1.00 92.25 94 GLU A O 1
ATOM 762 N N . PHE A 1 95 ? 14.266 -10.207 -12.570 1.00 92.06 95 PHE A N 1
ATOM 763 C CA . PHE A 1 95 ? 13.720 -9.876 -13.885 1.00 92.06 95 PHE A CA 1
ATOM 764 C C . PHE A 1 95 ? 13.234 -8.424 -13.961 1.00 92.06 95 PHE A C 1
ATOM 766 O O . PHE A 1 95 ? 13.550 -7.690 -14.897 1.00 92.06 95 PHE A O 1
ATOM 773 N N . LEU A 1 96 ? 12.494 -7.968 -12.948 1.00 90.88 96 LEU A N 1
ATOM 774 C CA . LEU A 1 96 ? 12.068 -6.579 -12.878 1.00 90.88 96 LEU A CA 1
ATOM 775 C C . LEU A 1 96 ? 13.261 -5.642 -12.732 1.00 90.88 96 LEU A C 1
ATOM 777 O O . LEU A 1 96 ? 13.207 -4.556 -13.282 1.00 90.88 96 LEU A O 1
ATOM 781 N N . SER A 1 97 ? 14.337 -6.016 -12.043 1.00 89.44 97 SER A N 1
ATOM 782 C CA . SER A 1 97 ? 15.519 -5.159 -11.891 1.00 89.44 97 SER A CA 1
ATOM 783 C C . SER A 1 97 ? 16.275 -4.960 -13.206 1.00 89.44 97 SER A C 1
ATOM 785 O O . SER A 1 97 ? 16.718 -3.839 -13.465 1.00 89.44 97 SER A O 1
ATOM 787 N N . SER A 1 98 ? 16.357 -5.995 -14.050 1.00 91.62 98 SER A N 1
ATOM 788 C CA . SER A 1 98 ? 17.030 -5.949 -15.358 1.00 91.62 98 SER A CA 1
ATOM 789 C C . SER A 1 98 ? 16.225 -5.235 -16.451 1.00 91.62 98 SER A C 1
ATOM 791 O O . SER A 1 98 ? 16.801 -4.757 -17.427 1.00 91.62 98 SER A O 1
ATOM 793 N N . CYS A 1 99 ? 14.906 -5.111 -16.284 1.00 92.19 99 CYS A N 1
ATOM 794 C CA . CYS A 1 99 ? 14.037 -4.412 -17.226 1.00 92.19 99 CYS A CA 1
ATOM 795 C C . CYS A 1 99 ? 14.284 -2.889 -17.258 1.00 92.19 99 CYS A C 1
ATOM 797 O O . CYS A 1 99 ? 14.471 -2.234 -16.222 1.00 92.19 99 CYS A O 1
ATOM 799 N N . ASP A 1 100 ? 14.168 -2.290 -18.446 1.00 93.81 100 ASP A N 1
ATOM 800 C CA . ASP A 1 100 ? 14.094 -0.835 -18.592 1.00 93.81 100 ASP A CA 1
ATOM 801 C C . ASP A 1 100 ? 12.739 -0.280 -18.094 1.00 93.81 100 ASP A C 1
ATOM 803 O O . ASP A 1 100 ? 11.851 -1.011 -17.642 1.00 93.81 100 ASP A O 1
ATOM 807 N N . TYR A 1 101 ? 12.572 1.045 -18.123 1.00 91.25 101 TYR A N 1
ATOM 808 C CA . TYR A 1 101 ? 11.346 1.688 -17.639 1.00 91.25 101 TYR A CA 1
ATOM 809 C C . TYR A 1 101 ? 10.088 1.208 -18.383 1.00 91.25 101 TYR A C 1
ATOM 811 O O . TYR A 1 101 ? 9.040 1.007 -17.760 1.00 91.25 101 TYR A O 1
ATOM 819 N N . GLN A 1 102 ? 10.180 1.029 -19.703 1.00 92.75 102 GLN A N 1
ATOM 820 C CA . GLN A 1 102 ? 9.038 0.684 -20.543 1.00 92.75 102 GLN A CA 1
ATOM 821 C C . GLN A 1 102 ? 8.659 -0.791 -20.369 1.00 92.75 102 GLN A C 1
ATOM 823 O O . GLN A 1 102 ? 7.481 -1.101 -20.195 1.00 92.75 102 GLN A O 1
ATOM 828 N N . ALA A 1 103 ? 9.644 -1.684 -20.295 1.00 92.88 103 ALA A N 1
ATOM 829 C CA . ALA A 1 103 ? 9.452 -3.089 -19.971 1.00 92.88 103 ALA A CA 1
ATOM 830 C C . ALA A 1 103 ? 8.840 -3.263 -18.573 1.00 92.88 103 ALA A C 1
ATOM 832 O O . ALA A 1 103 ? 7.821 -3.937 -18.439 1.00 92.88 103 ALA A O 1
ATOM 833 N N . LYS A 1 104 ? 9.355 -2.575 -17.539 1.00 92.81 104 LYS A N 1
ATOM 834 C CA . LYS A 1 104 ? 8.767 -2.593 -16.180 1.00 92.81 104 LYS A CA 1
ATOM 835 C C . LYS A 1 104 ? 7.291 -2.206 -16.187 1.00 92.81 104 LYS A C 1
ATOM 837 O O . LYS A 1 104 ? 6.470 -2.841 -15.528 1.00 92.81 104 LYS A O 1
ATOM 842 N N . LYS A 1 105 ? 6.950 -1.153 -16.931 1.00 93.62 105 LYS A N 1
ATOM 843 C CA . LYS A 1 105 ? 5.573 -0.673 -17.081 1.00 93.62 105 LYS A CA 1
ATOM 844 C C . LYS A 1 105 ? 4.663 -1.730 -17.698 1.00 93.62 105 LYS A C 1
ATOM 846 O O . LYS A 1 105 ? 3.572 -1.951 -17.173 1.00 93.62 105 LYS A O 1
ATOM 851 N N . GLU A 1 106 ? 5.093 -2.378 -18.778 1.00 93.12 106 GLU A N 1
ATOM 852 C CA . GLU A 1 106 ? 4.296 -3.425 -19.423 1.00 93.12 106 GLU A CA 1
ATOM 853 C C . GLU A 1 106 ? 4.171 -4.677 -18.552 1.00 93.12 106 GLU A C 1
ATOM 855 O O . GLU A 1 106 ? 3.069 -5.196 -18.399 1.00 93.12 106 GLU A O 1
ATOM 860 N N . VAL A 1 107 ? 5.244 -5.102 -17.882 1.00 91.69 107 VAL A N 1
ATOM 861 C CA . VAL A 1 107 ? 5.203 -6.239 -16.950 1.00 91.69 107 VAL A CA 1
ATOM 862 C C . VAL A 1 107 ? 4.204 -5.978 -15.823 1.00 91.69 107 VAL A C 1
ATOM 864 O O . VAL A 1 107 ? 3.328 -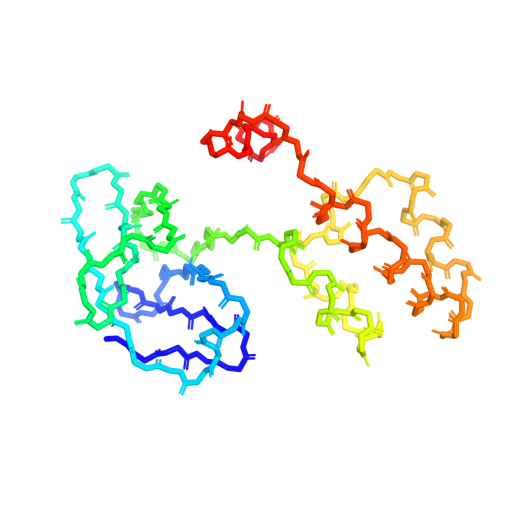6.803 -15.575 1.00 91.69 107 VAL A O 1
ATOM 867 N N . LEU A 1 108 ? 4.253 -4.802 -15.188 1.00 91.12 108 LEU A N 1
ATOM 868 C CA . LEU A 1 108 ? 3.293 -4.439 -14.140 1.00 91.12 108 LEU A CA 1
ATOM 869 C C . LEU A 1 108 ? 1.853 -4.347 -14.666 1.00 91.12 108 LEU A C 1
ATOM 871 O O . LEU A 1 108 ? 0.926 -4.716 -13.950 1.00 91.12 108 LEU A O 1
ATOM 875 N N . ARG A 1 109 ? 1.643 -3.896 -15.912 1.00 90.94 109 ARG A N 1
ATOM 876 C CA . ARG A 1 109 ? 0.315 -3.908 -16.553 1.00 90.94 109 ARG A CA 1
ATOM 877 C C . ARG A 1 109 ? -0.204 -5.326 -16.752 1.00 90.94 109 ARG A C 1
ATOM 879 O O . ARG A 1 109 ? -1.381 -5.571 -16.503 1.00 90.94 109 ARG A O 1
ATOM 886 N N . VAL A 1 110 ? 0.649 -6.242 -17.207 1.00 90.94 110 VAL A N 1
ATOM 887 C CA . VAL A 1 110 ? 0.290 -7.653 -17.385 1.00 90.94 110 VAL A CA 1
ATOM 888 C C . VAL A 1 110 ? -0.036 -8.284 -16.035 1.00 90.94 110 VAL A C 1
ATOM 890 O O . VAL A 1 110 ? -1.111 -8.856 -15.892 1.00 90.94 110 VAL A O 1
ATOM 893 N N . LEU A 1 111 ? 0.816 -8.101 -15.024 1.00 86.94 111 LEU A N 1
ATOM 894 C CA . LEU A 1 111 ? 0.574 -8.602 -13.667 1.00 86.94 111 LEU A CA 1
ATOM 895 C C . LEU A 1 111 ? -0.738 -8.068 -13.081 1.00 86.94 111 LEU A C 1
ATOM 897 O O . LEU A 1 111 ? -1.519 -8.830 -12.519 1.00 86.94 111 LEU A O 1
ATOM 901 N N . ALA A 1 112 ? -1.021 -6.776 -13.265 1.00 86.50 112 ALA A N 1
ATOM 902 C CA . ALA A 1 112 ? -2.285 -6.186 -12.840 1.00 86.50 112 ALA A CA 1
ATOM 903 C C . ALA A 1 112 ? -3.489 -6.835 -13.541 1.00 86.50 112 ALA A C 1
ATOM 905 O O . ALA A 1 112 ? -4.479 -7.148 -12.892 1.00 86.50 112 ALA A O 1
ATOM 906 N N . ARG A 1 113 ? -3.408 -7.079 -14.856 1.00 85.38 113 ARG A N 1
ATOM 907 C CA . ARG A 1 113 ? -4.486 -7.731 -15.620 1.00 85.38 113 ARG A CA 1
ATOM 908 C C . ARG A 1 113 ? -4.715 -9.178 -15.197 1.00 85.38 113 ARG A C 1
ATOM 910 O O . ARG A 1 113 ? -5.865 -9.588 -15.106 1.00 85.38 113 ARG A O 1
ATOM 917 N N . LEU A 1 114 ? -3.646 -9.926 -14.933 1.00 84.69 114 LEU A N 1
ATOM 918 C CA . LEU A 1 114 ? -3.736 -11.315 -14.479 1.00 84.69 114 LEU A CA 1
ATOM 919 C C . LEU A 1 114 ? -4.379 -11.411 -13.091 1.00 84.69 114 LEU A C 1
ATOM 921 O O . LEU A 1 114 ? -5.212 -12.281 -12.874 1.00 84.69 114 LEU A O 1
ATOM 925 N N . ASN A 1 115 ? -4.060 -10.479 -12.188 1.00 73.75 115 ASN A N 1
ATOM 926 C CA . ASN A 1 115 ? -4.665 -10.428 -10.853 1.00 73.75 115 ASN A CA 1
ATOM 927 C C . ASN A 1 115 ? -6.109 -9.900 -10.842 1.00 73.75 115 ASN A C 1
ATOM 929 O O . ASN A 1 115 ? -6.845 -10.172 -9.901 1.00 73.75 115 ASN A O 1
ATOM 933 N N . LEU A 1 116 ? -6.520 -9.146 -11.866 1.00 59.94 116 LEU A N 1
ATOM 934 C CA . LEU A 1 116 ? -7.897 -8.662 -12.033 1.00 59.94 116 LEU A CA 1
ATOM 935 C C . LEU A 1 116 ? -8.801 -9.659 -12.774 1.00 59.94 116 LEU A C 1
ATOM 937 O O . LEU A 1 116 ? -10.004 -9.416 -12.884 1.00 59.94 116 LEU A O 1
ATOM 941 N N . ALA A 1 117 ? -8.254 -10.764 -13.292 1.00 50.34 117 ALA A N 1
ATOM 942 C CA . ALA A 1 117 ? -9.077 -11.853 -13.795 1.00 50.34 117 ALA A CA 1
ATOM 943 C C . ALA A 1 117 ? -9.853 -12.443 -12.604 1.00 50.34 117 ALA A C 1
ATOM 945 O O . ALA A 1 117 ? -9.231 -12.789 -11.598 1.00 50.34 117 ALA A O 1
ATOM 946 N N . PRO A 1 118 ? -11.194 -12.529 -12.665 1.00 44.34 118 PRO A N 1
ATOM 947 C CA . PRO A 1 118 ? -11.976 -12.990 -11.533 1.00 44.34 118 PRO A CA 1
ATOM 948 C C . PRO A 1 118 ? -11.608 -14.442 -11.228 1.00 44.34 118 PRO A C 1
ATOM 950 O O . PRO A 1 118 ? -12.002 -15.361 -11.946 1.00 44.34 118 PRO A O 1
ATOM 953 N N . TYR A 1 119 ? -10.869 -14.652 -10.139 1.00 43.44 119 TYR A N 1
ATOM 954 C CA . TYR A 1 119 ? -10.890 -15.931 -9.451 1.00 43.44 119 TYR A CA 1
ATOM 955 C C . TYR A 1 119 ? -12.325 -16.121 -8.961 1.00 43.44 119 TYR A C 1
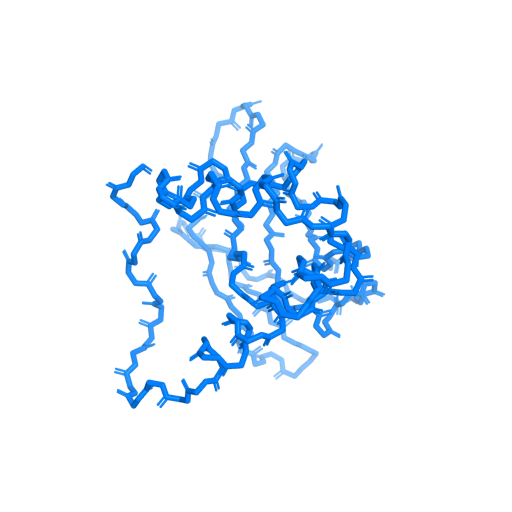ATOM 957 O O . TYR A 1 119 ? -12.831 -15.339 -8.154 1.00 43.44 119 TYR A O 1
ATOM 965 N N . TYR A 1 120 ? -13.011 -17.120 -9.513 1.00 35.59 120 TYR A N 1
ATOM 966 C CA . TYR A 1 120 ? -14.322 -17.543 -9.044 1.00 35.59 120 TYR A CA 1
ATOM 967 C C . TYR A 1 120 ? -14.232 -17.854 -7.543 1.00 35.59 120 TYR A C 1
ATOM 969 O O . TYR A 1 120 ? -13.673 -18.870 -7.152 1.00 35.59 120 TYR A O 1
ATOM 977 N N . GLY A 1 121 ? -14.786 -16.965 -6.717 1.00 34.69 121 GLY A N 1
ATOM 978 C CA . GLY A 1 121 ? -15.120 -17.231 -5.322 1.00 34.69 121 GLY A CA 1
ATOM 979 C C . GLY A 1 121 ? -13.946 -17.435 -4.364 1.00 34.69 121 GLY A C 1
ATOM 980 O O . GLY A 1 121 ? -13.677 -18.552 -3.945 1.00 34.69 121 GLY A O 1
ATOM 981 N N . SER A 1 122 ? -13.366 -16.353 -3.853 1.00 33.66 122 SER A N 1
ATOM 982 C CA . SER A 1 122 ? -12.877 -16.367 -2.470 1.00 33.66 122 SER A CA 1
ATOM 983 C C . SER A 1 122 ? -12.902 -14.966 -1.880 1.00 33.66 122 SER A C 1
ATOM 985 O O . SER A 1 122 ? -12.204 -14.066 -2.346 1.00 33.66 122 SER A O 1
ATOM 987 N N . LYS A 1 123 ? -13.700 -14.797 -0.823 1.00 39.06 123 LYS A N 1
ATOM 988 C CA . LYS A 1 123 ? -13.484 -13.742 0.164 1.00 39.06 123 LYS A CA 1
ATOM 989 C C . LYS A 1 123 ? -12.024 -13.795 0.616 1.00 39.06 123 LYS A C 1
ATOM 991 O O . LYS A 1 123 ? -11.595 -14.859 1.040 1.00 39.06 123 LYS A O 1
ATOM 996 N N . GLY A 1 124 ? -11.325 -12.663 0.533 1.00 40.00 124 GLY A N 1
ATOM 997 C CA . GLY A 1 124 ? -9.997 -12.442 1.110 1.00 40.00 124 GLY A CA 1
ATOM 998 C C . GLY A 1 124 ? -8.902 -13.356 0.558 1.00 40.00 124 GLY A C 1
ATOM 999 O O . GLY A 1 124 ? -8.839 -14.531 0.895 1.00 40.00 124 GLY A O 1
ATOM 1000 N N . SER A 1 125 ? -7.990 -12.806 -0.244 1.00 38.38 125 SER A N 1
ATOM 1001 C CA . SER A 1 125 ? -6.757 -13.497 -0.637 1.00 38.38 125 SER A CA 1
ATOM 1002 C C . SER A 1 125 ? -5.999 -13.987 0.615 1.00 38.38 125 SER A C 1
ATOM 1004 O O . SER A 1 125 ? -5.490 -13.154 1.366 1.00 38.38 125 SER A O 1
ATOM 1006 N N . PRO A 1 126 ? -5.874 -15.310 0.852 1.00 39.22 126 PRO A N 1
ATOM 1007 C CA . PRO A 1 126 ? -5.243 -15.862 2.061 1.00 39.22 126 PRO A CA 1
ATOM 1008 C C . PRO A 1 126 ? -3.709 -15.761 2.061 1.00 39.22 126 PRO A C 1
ATOM 1010 O O . PRO A 1 126 ? -3.056 -16.107 3.042 1.00 39.22 126 PRO A O 1
ATOM 1013 N N . TRP A 1 127 ? -3.120 -15.322 0.949 1.00 39.88 127 TRP A N 1
ATOM 1014 C CA . TRP A 1 127 ? -1.697 -15.489 0.652 1.00 39.88 127 TRP A CA 1
ATOM 1015 C C . TRP A 1 127 ? -0.757 -14.529 1.398 1.00 39.88 127 TRP A C 1
ATOM 1017 O O . TRP A 1 127 ? 0.451 -14.719 1.332 1.00 39.88 127 TRP A O 1
ATOM 1027 N N . ILE A 1 128 ? -1.278 -13.524 2.113 1.00 44.75 128 ILE A N 1
ATOM 1028 C CA . ILE A 1 128 ? -0.457 -12.490 2.782 1.00 44.75 128 ILE A CA 1
ATOM 1029 C C . ILE A 1 128 ? -0.306 -12.754 4.299 1.00 44.75 128 ILE A C 1
ATOM 1031 O O . ILE A 1 128 ? 0.396 -12.025 4.984 1.00 44.75 128 ILE A O 1
ATOM 1035 N N . TYR A 1 129 ? -0.904 -13.821 4.846 1.00 37.69 129 TYR A N 1
ATOM 1036 C CA . TYR A 1 129 ? -0.848 -14.114 6.291 1.00 37.69 129 TYR A CA 1
ATOM 1037 C C . TYR A 1 129 ? 0.220 -15.138 6.722 1.00 37.69 129 TYR A C 1
ATOM 1039 O O . TYR A 1 129 ? 0.262 -15.486 7.899 1.00 37.69 129 TYR A O 1
ATOM 1047 N N . TRP A 1 130 ? 1.080 -15.616 5.814 1.00 27.33 130 TRP A N 1
ATOM 1048 C CA . TRP A 1 130 ? 2.107 -16.634 6.119 1.00 27.33 130 TRP A CA 1
ATOM 1049 C C . TRP A 1 130 ? 3.529 -16.289 5.642 1.00 27.33 130 TRP A C 1
ATOM 1051 O O . TRP A 1 130 ? 4.339 -17.193 5.439 1.00 27.33 130 TRP A O 1
ATOM 1061 N N . ILE A 1 131 ? 3.852 -15.001 5.496 1.00 31.86 131 ILE A N 1
ATOM 1062 C CA . ILE A 1 131 ? 5.233 -14.507 5.349 1.00 31.86 131 ILE A CA 1
ATOM 1063 C C . ILE A 1 131 ? 5.475 -13.303 6.248 1.00 31.86 131 ILE A C 1
ATOM 1065 O O . ILE A 1 131 ? 4.560 -12.456 6.342 1.00 31.86 131 ILE A O 1
#

pLDDT: mean 83.59, std 16.72, range [27.33, 94.44]

Radius of gyration: 15.65 Å; chains: 1; bounding box: 41×29×40 Å